Protein AF-A0AA47A054-F1 (afdb_monomer)

pLDDT: mean 79.73, std 18.85, range [37.47, 97.31]

Organism: Capnocytophaga ochracea (NCBI:txid1018)

Secondary structure (DSSP, 8-state):
--------GGG------SEEEE-HHHHHHHTHHHHHT-TTSSEEEE-TTSPEEEE--S-GGGTTSHHHHHHHHHHHHHHTGGG--PPPP-

Foldseek 3Di:
DQDQDQDPCVPVPPDQDQKDKQDPVNCVLQPVVLVQPLDQFPHWDQDPVRIIMTGNDDDSVCCPPPSNVVSVVVVCVSSVVSPDRDRDDD

Structure (mmCIF, N/CA/C/O backbone):
data_AF-A0AA47A054-F1
#
_entry.id   AF-A0AA47A054-F1
#
loop_
_atom_site.group_PDB
_atom_site.id
_atom_site.type_symbol
_atom_site.label_atom_id
_atom_site.label_alt_id
_atom_site.label_comp_id
_atom_site.label_asym_id
_atom_site.label_entity_id
_atom_site.label_seq_id
_atom_site.pdbx_PDB_ins_code
_atom_site.Cartn_x
_atom_site.Cartn_y
_atom_site.Cartn_z
_atom_site.occupancy
_atom_site.B_iso_or_equiv
_atom_site.auth_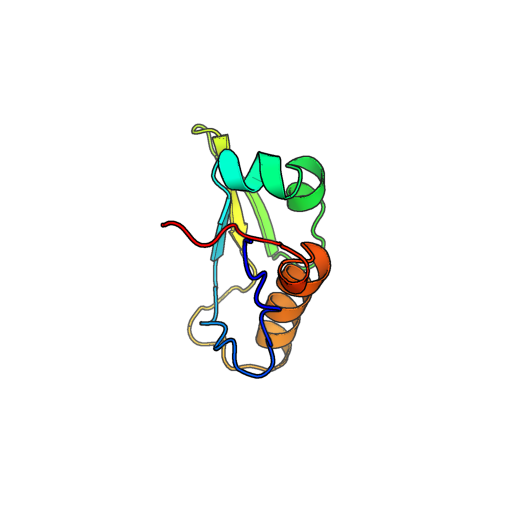seq_id
_atom_site.auth_comp_id
_atom_site.auth_asym_id
_atom_site.auth_atom_id
_atom_site.pdbx_PDB_model_num
ATOM 1 N N . MET A 1 1 ? 11.519 -5.032 33.460 1.00 37.47 1 MET A N 1
ATOM 2 C CA . MET A 1 1 ? 12.349 -4.322 32.463 1.00 37.47 1 MET A CA 1
ATOM 3 C C . MET A 1 1 ? 12.064 -4.981 31.134 1.00 37.47 1 MET A C 1
ATOM 5 O O . MET A 1 1 ? 12.368 -6.155 31.004 1.00 37.47 1 MET A O 1
ATOM 9 N N . VAL A 1 2 ? 11.390 -4.287 30.219 1.00 40.41 2 VAL A N 1
ATOM 10 C CA . VAL A 1 2 ? 11.077 -4.839 28.895 1.00 40.41 2 VAL A CA 1
ATOM 11 C C . VAL A 1 2 ? 12.264 -4.530 27.986 1.00 40.41 2 VAL A C 1
ATOM 13 O O . VAL A 1 2 ? 12.588 -3.364 27.770 1.00 40.41 2 VAL A O 1
ATOM 16 N N . GLU A 1 3 ? 12.958 -5.568 27.525 1.00 38.22 3 GLU A N 1
ATOM 17 C CA . GLU A 1 3 ? 14.035 -5.439 26.541 1.00 38.22 3 GLU A CA 1
ATOM 18 C C . GLU A 1 3 ? 13.440 -5.237 25.143 1.00 38.22 3 GLU A C 1
ATOM 20 O O . GLU A 1 3 ? 12.917 -6.163 24.515 1.00 38.22 3 GLU A O 1
ATOM 25 N N . TRP A 1 4 ? 13.544 -4.008 24.643 1.00 44.91 4 TRP A N 1
ATOM 26 C CA . TRP A 1 4 ? 13.193 -3.651 23.273 1.00 44.91 4 TRP A CA 1
ATOM 27 C C . TRP A 1 4 ? 14.311 -4.103 22.331 1.00 44.91 4 TRP A C 1
ATOM 29 O O . TRP A 1 4 ? 15.411 -3.551 22.327 1.00 44.91 4 TRP A O 1
ATOM 39 N N . ALA A 1 5 ? 14.050 -5.135 21.529 1.00 45.84 5 ALA A N 1
ATOM 40 C CA . ALA A 1 5 ? 14.981 -5.560 20.492 1.00 45.84 5 ALA A CA 1
ATOM 41 C C . ALA A 1 5 ? 14.800 -4.668 19.256 1.00 45.84 5 ALA A C 1
ATOM 43 O O . ALA A 1 5 ? 13.755 -4.727 18.607 1.00 45.84 5 ALA A O 1
ATOM 44 N N . LYS A 1 6 ? 15.823 -3.880 18.897 1.00 47.22 6 LYS A N 1
ATOM 45 C CA . LYS A 1 6 ? 15.912 -3.276 17.559 1.00 47.22 6 LYS A CA 1
ATOM 46 C C . LYS A 1 6 ? 15.842 -4.403 16.526 1.00 47.22 6 LYS A C 1
ATOM 48 O O . LYS A 1 6 ? 16.693 -5.292 16.538 1.00 47.22 6 LYS A O 1
ATOM 53 N N . ARG A 1 7 ? 14.836 -4.388 15.649 1.00 46.34 7 ARG A N 1
ATOM 54 C CA . ARG A 1 7 ? 14.799 -5.290 14.493 1.00 46.34 7 ARG A CA 1
ATOM 55 C C . ARG A 1 7 ? 15.900 -4.857 13.528 1.00 46.34 7 ARG A C 1
ATOM 57 O O . ARG A 1 7 ? 15.817 -3.785 12.943 1.00 46.34 7 ARG A O 1
ATOM 64 N N . ASP A 1 8 ? 16.941 -5.673 13.394 1.00 47.09 8 ASP A N 1
ATOM 65 C CA . ASP A 1 8 ? 17.902 -5.539 12.302 1.00 47.09 8 ASP A CA 1
ATOM 66 C C . ASP A 1 8 ? 17.250 -6.075 11.024 1.00 47.09 8 ASP A C 1
ATOM 68 O O . ASP A 1 8 ? 17.035 -7.280 10.863 1.00 47.09 8 ASP A O 1
ATOM 72 N N . LEU A 1 9 ? 16.869 -5.164 10.132 1.00 49.38 9 LEU A N 1
ATOM 73 C CA . LEU A 1 9 ? 16.197 -5.513 8.880 1.00 49.38 9 LEU A CA 1
ATOM 74 C C . LEU A 1 9 ? 17.161 -5.983 7.801 1.00 49.38 9 LEU A C 1
ATOM 76 O O . LEU A 1 9 ? 16.705 -6.395 6.735 1.00 49.38 9 LEU A O 1
ATOM 80 N N . GLY A 1 10 ? 18.468 -6.021 8.087 1.00 45.25 10 GLY A N 1
ATOM 81 C CA . GLY A 1 10 ? 19.453 -6.644 7.208 1.00 45.25 10 GLY A CA 1
ATOM 82 C C . GLY A 1 10 ? 19.124 -8.105 6.869 1.00 45.25 10 GLY A C 1
ATOM 83 O O . GLY A 1 10 ? 19.512 -8.576 5.804 1.00 45.25 10 GLY A O 1
ATOM 84 N N . ASN A 1 11 ? 18.345 -8.790 7.721 1.00 41.66 11 ASN A N 1
ATOM 85 C CA . ASN A 1 11 ? 17.893 -10.172 7.521 1.00 41.66 11 ASN A CA 1
ATOM 86 C C . ASN A 1 11 ? 16.372 -10.325 7.344 1.00 41.66 11 ASN A C 1
ATOM 88 O O . ASN A 1 11 ? 15.872 -11.454 7.360 1.00 41.66 11 ASN A O 1
ATOM 92 N N . PHE A 1 12 ? 15.607 -9.238 7.182 1.00 42.50 12 PHE A N 1
ATOM 93 C CA . PHE A 1 12 ? 14.178 -9.378 6.903 1.00 42.50 12 PHE A CA 1
ATOM 94 C C . PHE A 1 12 ? 14.009 -9.869 5.463 1.00 42.50 12 PHE A C 1
ATOM 96 O O . PHE A 1 12 ? 14.116 -9.102 4.505 1.00 42.50 12 PHE A O 1
ATOM 103 N N . ILE A 1 13 ? 13.774 -11.174 5.305 1.00 43.12 13 ILE A N 1
ATOM 104 C CA . ILE A 1 13 ? 13.430 -11.771 4.015 1.00 43.12 13 ILE A CA 1
ATOM 105 C C . ILE A 1 13 ? 12.029 -11.271 3.674 1.00 43.12 13 ILE A C 1
ATOM 107 O O . ILE A 1 13 ? 11.021 -11.874 4.044 1.00 43.12 13 ILE A O 1
ATOM 111 N N . PHE A 1 14 ? 11.968 -10.112 3.020 1.00 49.47 14 PHE A N 1
ATOM 112 C CA . PHE A 1 14 ? 10.727 -9.571 2.502 1.00 49.47 14 PHE A CA 1
ATOM 113 C C . PHE A 1 14 ? 10.248 -10.532 1.418 1.00 49.47 14 PHE A C 1
ATOM 115 O O . PHE A 1 14 ? 10.795 -10.569 0.314 1.00 49.47 14 PHE A O 1
ATOM 122 N N . TYR A 1 15 ? 9.265 -11.369 1.754 1.00 54.59 15 TYR A N 1
ATOM 123 C CA . TYR A 1 15 ? 8.620 -12.173 0.735 1.00 54.59 15 TYR A CA 1
ATOM 124 C C . TYR A 1 15 ? 7.934 -11.214 -0.225 1.00 54.59 15 TYR A C 1
ATOM 126 O O . TYR A 1 15 ? 7.207 -10.318 0.214 1.00 54.59 15 TYR A O 1
ATOM 134 N N . PRO A 1 16 ? 8.180 -11.363 -1.527 1.00 61.12 16 PRO A N 1
ATOM 135 C CA . PRO A 1 16 ? 7.663 -10.421 -2.480 1.00 61.12 16 PRO A CA 1
ATOM 136 C C . PRO A 1 16 ? 6.136 -10.348 -2.438 1.00 61.12 16 PRO A C 1
ATOM 138 O O . PRO A 1 16 ? 5.441 -11.279 -2.838 1.00 61.12 16 PRO A O 1
ATOM 141 N N . ALA A 1 17 ? 5.612 -9.213 -1.985 1.00 70.88 17 ALA A N 1
ATOM 142 C CA . ALA A 1 17 ? 4.182 -8.963 -1.953 1.00 70.88 17 ALA A CA 1
ATOM 143 C C . ALA A 1 17 ? 3.746 -8.321 -3.275 1.00 70.88 17 ALA A C 1
ATOM 145 O O . ALA A 1 17 ? 4.064 -7.167 -3.564 1.00 70.88 17 ALA A O 1
ATOM 146 N N . TYR A 1 18 ? 3.016 -9.076 -4.095 1.00 81.62 18 TYR A N 1
ATOM 147 C CA . TYR A 1 18 ? 2.332 -8.545 -5.280 1.00 81.62 18 TYR A CA 1
ATOM 148 C C . TYR A 1 18 ? 1.209 -7.564 -4.889 1.00 81.62 18 TYR A C 1
ATOM 150 O O . TYR A 1 18 ? 1.047 -6.509 -5.512 1.00 81.62 18 TYR A O 1
ATOM 158 N N . LYS A 1 19 ? 0.484 -7.900 -3.814 1.00 89.12 19 LYS A N 1
ATOM 159 C CA . LYS A 1 19 ? -0.579 -7.110 -3.186 1.00 89.12 19 LYS A CA 1
ATOM 160 C C . LYS A 1 19 ? -0.391 -7.056 -1.676 1.00 89.12 19 LYS A C 1
ATOM 162 O O . LYS A 1 19 ? 0.149 -7.992 -1.090 1.00 89.12 19 LYS A O 1
ATOM 167 N N . ILE A 1 20 ? -0.869 -5.974 -1.072 1.00 91.12 20 ILE A N 1
ATOM 168 C CA . ILE A 1 20 ? -0.927 -5.771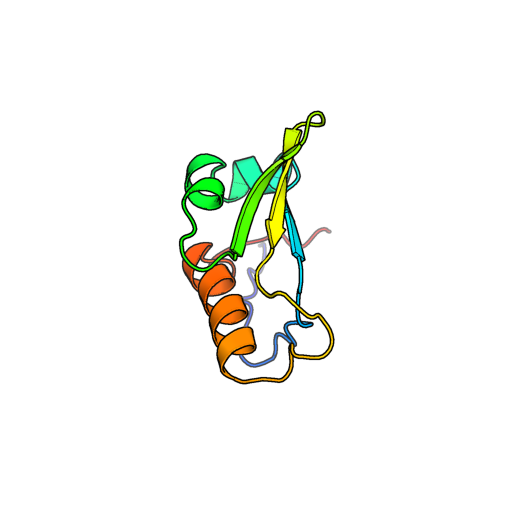 0.376 1.00 91.12 20 ILE A CA 1
ATOM 169 C C . ILE A 1 20 ? -2.361 -5.381 0.734 1.00 91.12 20 ILE A C 1
ATOM 171 O O . ILE A 1 20 ? -2.967 -4.548 0.055 1.00 91.12 20 ILE A O 1
ATOM 175 N N . TRP A 1 21 ? -2.889 -5.976 1.800 1.00 93.44 21 TRP A N 1
ATOM 176 C CA . TRP A 1 21 ? -4.170 -5.600 2.389 1.00 93.44 21 TRP A CA 1
ATOM 177 C C . TRP A 1 21 ? -3.925 -4.974 3.755 1.00 93.44 21 TRP A C 1
ATOM 179 O O . TRP A 1 21 ? -3.264 -5.573 4.602 1.00 93.44 21 TRP A O 1
ATOM 189 N N . PHE A 1 22 ? -4.471 -3.782 3.966 1.00 94.62 22 PHE A N 1
ATOM 190 C CA . PHE A 1 22 ? -4.423 -3.094 5.249 1.00 94.62 22 PHE A CA 1
ATOM 191 C C . P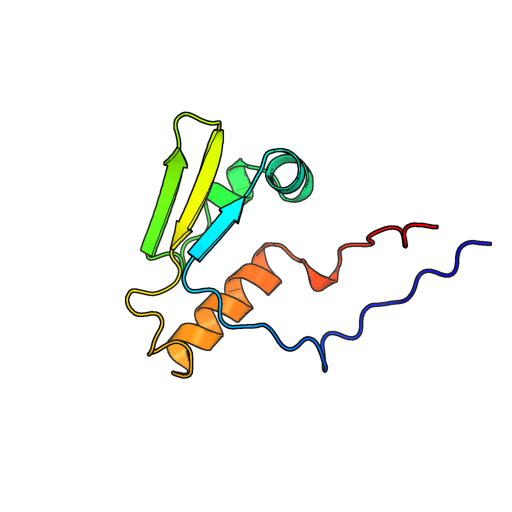HE A 1 22 ? -5.783 -3.225 5.929 1.00 94.62 22 PHE A C 1
ATOM 193 O O . PHE A 1 22 ? -6.766 -2.621 5.491 1.00 94.62 22 PHE A O 1
ATOM 200 N N . GLY A 1 23 ? -5.834 -4.040 6.983 1.00 93.81 23 GLY A N 1
ATOM 201 C CA . GLY A 1 23 ? -6.965 -4.085 7.911 1.00 93.81 23 GLY A CA 1
ATOM 202 C C . GLY A 1 23 ? -7.005 -2.853 8.816 1.00 93.81 23 GLY A C 1
ATOM 203 O O . GLY A 1 23 ? 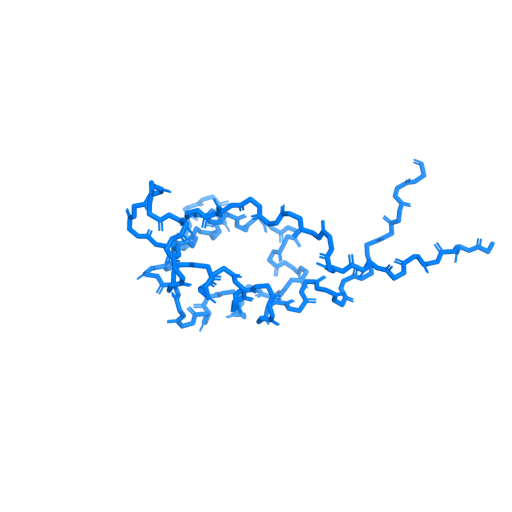-6.097 -2.025 8.775 1.00 93.81 23 GLY A O 1
ATOM 204 N N . GLU A 1 24 ? -8.048 -2.747 9.632 1.00 93.50 24 GLU A N 1
ATOM 205 C CA . GLU A 1 24 ? -8.309 -1.593 10.503 1.00 93.50 24 GLU A CA 1
ATOM 206 C C . GLU A 1 24 ? -7.119 -1.25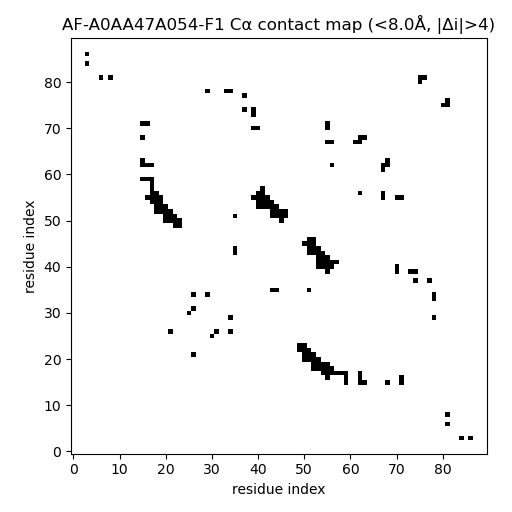7 11.416 1.00 93.50 24 GLU A C 1
ATOM 208 O O . GLU A 1 24 ? -6.598 -0.150 11.341 1.00 93.50 24 GLU A O 1
ATOM 213 N N . GLU A 1 25 ? -6.581 -2.236 12.149 1.00 90.25 25 GLU A N 1
ATOM 214 C CA . GLU A 1 25 ? -5.423 -2.038 13.040 1.00 90.25 25 GLU A CA 1
ATOM 215 C C . GLU A 1 25 ? -4.194 -1.482 12.300 1.00 90.25 25 GLU A C 1
ATOM 217 O O . GLU A 1 25 ? -3.495 -0.597 12.789 1.00 90.25 25 GLU A O 1
ATOM 222 N N . ALA A 1 26 ? -3.933 -1.965 11.081 1.00 90.31 26 ALA A N 1
ATOM 223 C CA . ALA A 1 26 ? -2.824 -1.470 10.271 1.00 90.31 26 ALA A CA 1
ATOM 224 C C . ALA A 1 26 ? -3.097 -0.049 9.748 1.00 90.31 26 ALA A C 1
ATOM 226 O O . ALA A 1 26 ? -2.178 0.762 9.642 1.00 90.31 26 ALA A O 1
ATOM 227 N N . GLN A 1 27 ? -4.352 0.268 9.421 1.00 93.38 27 GLN A N 1
ATOM 228 C CA . GLN A 1 27 ? -4.751 1.612 9.006 1.00 93.38 27 GLN A CA 1
ATOM 229 C C . GLN A 1 27 ? -4.644 2.621 10.148 1.00 93.38 27 GLN A C 1
ATOM 231 O O . GLN A 1 27 ? -4.237 3.756 9.901 1.00 93.38 27 GLN A O 1
ATOM 236 N N . GLU A 1 28 ? -4.962 2.223 11.378 1.00 92.19 28 GLU A N 1
ATOM 237 C CA . GLU A 1 28 ? -4.737 3.044 12.570 1.00 92.19 28 GLU A CA 1
ATOM 238 C C . GLU A 1 28 ? -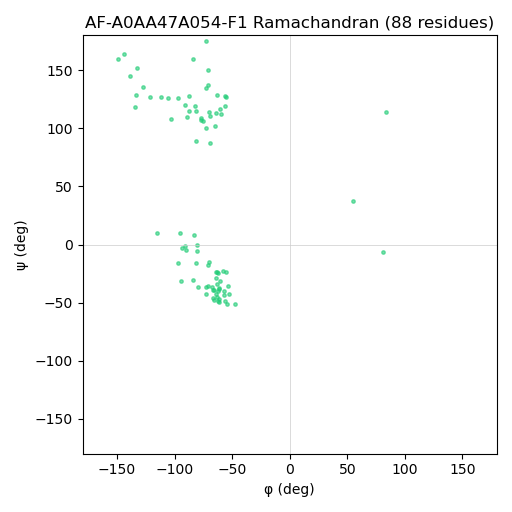3.242 3.235 12.831 1.00 92.19 28 GLU A C 1
ATOM 240 O O . GLU A 1 28 ? -2.790 4.363 13.025 1.00 92.19 28 GLU A O 1
ATOM 245 N N . LEU A 1 29 ? -2.463 2.151 12.750 1.00 89.69 29 LEU A N 1
ATOM 246 C CA . LEU A 1 29 ? -1.024 2.171 13.009 1.00 89.69 29 LEU A CA 1
ATOM 247 C C . LEU A 1 29 ? -0.259 3.079 12.039 1.00 89.69 29 LEU A C 1
ATOM 249 O O . LEU A 1 29 ? 0.602 3.854 12.452 1.00 89.69 29 LEU A O 1
ATOM 253 N N . PHE A 1 30 ? -0.546 2.970 10.742 1.00 90.94 30 PHE A N 1
ATOM 254 C CA . PHE A 1 30 ? 0.193 3.692 9.705 1.00 90.94 30 PHE A CA 1
ATOM 255 C C . PHE A 1 30 ? -0.479 4.991 9.252 1.00 90.94 30 PHE A C 1
ATOM 257 O O . PHE A 1 30 ? 0.157 5.815 8.592 1.00 90.94 30 PHE A O 1
ATOM 264 N N . GLY A 1 31 ? -1.757 5.171 9.576 1.00 94.00 31 GLY A N 1
ATOM 265 C CA . GLY A 1 31 ? -2.602 6.231 9.048 1.00 94.00 31 GLY A CA 1
ATOM 266 C C . GLY A 1 31 ? -3.200 5.867 7.687 1.00 94.00 31 GLY A C 1
ATOM 267 O O . GLY A 1 31 ? -2.503 5.807 6.671 1.00 94.00 31 GLY A O 1
ATOM 268 N N . LYS A 1 32 ? -4.528 5.713 7.649 1.00 95.19 32 LYS A N 1
ATOM 269 C CA . LYS A 1 32 ? -5.318 5.470 6.429 1.00 95.19 32 LYS A CA 1
ATOM 270 C C . LYS A 1 32 ? -4.952 6.414 5.278 1.00 95.19 32 LYS A C 1
ATOM 272 O O . LYS A 1 32 ? -4.644 5.956 4.181 1.00 95.19 32 LYS A O 1
ATOM 277 N N . GLU A 1 33 ? -4.923 7.720 5.535 1.00 96.00 33 GLU A N 1
ATOM 278 C CA . GLU A 1 33 ? -4.591 8.730 4.518 1.00 96.00 33 GLU A CA 1
ATOM 279 C C . GLU A 1 33 ? -3.174 8.562 3.962 1.00 96.00 33 GLU A C 1
ATOM 281 O O . GLU A 1 33 ? -2.957 8.691 2.757 1.00 96.00 33 GLU A O 1
ATOM 286 N N . LYS A 1 34 ? -2.210 8.205 4.820 1.00 95.25 34 LYS A N 1
ATOM 287 C CA . LYS A 1 34 ? -0.832 7.922 4.403 1.00 95.25 34 LYS A CA 1
ATOM 288 C C . LYS A 1 34 ? -0.818 6.730 3.444 1.00 95.25 34 LYS A C 1
ATOM 290 O O . LYS A 1 34 ? -0.273 6.835 2.348 1.00 95.25 34 LYS A O 1
ATOM 295 N N . ILE A 1 35 ? -1.488 5.631 3.798 1.00 95.62 35 ILE A N 1
ATOM 296 C CA . ILE A 1 35 ? -1.603 4.440 2.938 1.00 95.62 35 ILE A CA 1
ATOM 297 C C . ILE A 1 35 ? -2.205 4.802 1.571 1.00 95.62 35 ILE A C 1
ATOM 299 O O . ILE A 1 35 ? -1.634 4.438 0.542 1.00 95.62 35 ILE A O 1
ATOM 303 N N . LEU A 1 36 ? -3.320 5.544 1.547 1.00 95.69 36 LEU A N 1
ATOM 304 C CA . LEU A 1 36 ? -4.031 5.927 0.317 1.00 95.69 36 LEU A CA 1
ATOM 305 C C . LEU A 1 36 ? -3.209 6.830 -0.618 1.00 95.69 36 LEU A C 1
ATOM 307 O O . LEU A 1 36 ? -3.458 6.868 -1.824 1.00 95.69 36 LEU A O 1
ATOM 311 N N . GLN A 1 37 ? -2.218 7.548 -0.091 1.00 96.06 37 GLN A N 1
ATOM 312 C CA . GLN A 1 37 ? -1.407 8.493 -0.859 1.00 96.06 37 GLN A CA 1
ATOM 313 C C . GLN A 1 37 ? -0.138 7.881 -1.469 1.00 96.06 37 GLN A C 1
ATOM 315 O O . GLN A 1 37 ? 0.584 8.584 -2.189 1.00 96.06 37 GLN A O 1
ATOM 320 N N . PHE A 1 38 ? 0.136 6.592 -1.246 1.00 95.69 38 PHE A N 1
ATOM 321 C CA . PHE A 1 38 ? 1.352 5.948 -1.739 1.00 95.69 38 PHE A CA 1
ATOM 322 C C . PHE A 1 38 ? 1.425 5.908 -3.278 1.00 95.69 38 PHE A C 1
ATOM 324 O O . PHE A 1 38 ? 0.676 5.214 -3.960 1.00 95.69 38 PHE A O 1
ATOM 331 N N . LYS A 1 39 ? 2.381 6.648 -3.854 1.00 94.12 39 LYS A N 1
ATOM 332 C CA . LYS A 1 39 ? 2.430 6.923 -5.304 1.00 94.12 39 LYS A CA 1
ATOM 333 C C . LYS A 1 39 ? 3.032 5.821 -6.171 1.00 94.12 39 LYS A C 1
ATOM 335 O O . LYS A 1 39 ? 2.876 5.874 -7.385 1.00 94.12 39 LYS A O 1
ATOM 340 N N . LYS A 1 40 ? 3.747 4.853 -5.589 1.00 92.31 40 LYS A N 1
ATOM 341 C CA . LYS A 1 40 ? 4.404 3.782 -6.364 1.00 92.31 40 LYS A CA 1
ATOM 342 C C . LYS A 1 40 ? 3.522 2.543 -6.569 1.00 92.31 40 LYS A C 1
ATOM 344 O O . LYS A 1 40 ? 3.936 1.627 -7.282 1.00 92.31 40 LYS A O 1
ATOM 349 N N . ALA A 1 41 ? 2.333 2.506 -5.965 1.00 92.75 41 ALA A N 1
ATOM 350 C CA . ALA A 1 41 ? 1.341 1.473 -6.235 1.00 92.75 41 ALA A CA 1
ATOM 351 C C . ALA A 1 41 ? 0.724 1.650 -7.630 1.00 92.75 41 ALA A C 1
ATOM 353 O O . ALA A 1 41 ? 0.595 2.762 -8.134 1.00 92.75 41 ALA A O 1
ATOM 354 N N . ILE A 1 42 ? 0.325 0.535 -8.238 1.00 93.12 42 ILE A N 1
ATOM 355 C CA . ILE A 1 42 ? -0.430 0.518 -9.498 1.00 93.12 42 ILE A CA 1
ATOM 356 C C . ILE A 1 42 ? -1.860 0.983 -9.251 1.00 93.12 42 ILE A C 1
ATOM 358 O O . ILE A 1 42 ? -2.398 1.788 -10.005 1.00 93.12 42 ILE A O 1
ATOM 362 N N . TYR A 1 43 ? -2.456 0.503 -8.162 1.00 94.06 43 TYR A N 1
ATOM 363 C CA . TYR A 1 43 ? -3.687 1.061 -7.633 1.00 94.06 43 TYR A CA 1
ATOM 364 C C . TYR A 1 43 ? -3.751 0.903 -6.123 1.00 94.06 43 TYR A C 1
ATOM 366 O O . TYR A 1 43 ? -3.105 0.030 -5.529 1.00 94.06 43 TYR A O 1
ATOM 374 N N . ILE A 1 44 ? -4.603 1.736 -5.537 1.00 96.44 44 ILE A N 1
ATOM 375 C CA . ILE A 1 44 ? -5.046 1.641 -4.157 1.00 96.44 44 ILE A CA 1
ATOM 376 C C . ILE A 1 44 ? -6.559 1.824 -4.172 1.00 96.44 44 ILE A C 1
ATOM 378 O O . ILE A 1 44 ? -7.057 2.768 -4.788 1.00 96.44 44 ILE A O 1
ATOM 382 N N . LYS A 1 45 ? -7.291 0.911 -3.537 1.00 95.75 45 LYS A N 1
ATOM 383 C CA . LYS A 1 45 ? -8.743 1.030 -3.378 1.00 95.75 45 LYS A CA 1
ATOM 384 C C . LYS A 1 45 ? -9.169 0.599 -1.985 1.00 95.75 45 LYS A C 1
ATOM 386 O O . LYS A 1 45 ? -8.626 -0.350 -1.428 1.00 95.75 45 LYS A O 1
ATOM 391 N N . GLU A 1 46 ? -10.182 1.269 -1.465 1.00 96.12 46 GLU A N 1
ATOM 392 C CA . GLU A 1 46 ? -10.898 0.831 -0.275 1.00 96.12 46 GLU A CA 1
ATOM 393 C C . GLU A 1 46 ? -12.032 -0.113 -0.693 1.00 96.12 46 GLU A C 1
ATOM 395 O O . GLU A 1 46 ? -12.808 0.184 -1.605 1.00 96.12 46 GLU A O 1
ATOM 400 N N . LEU A 1 47 ? -12.082 -1.292 -0.081 1.00 94.62 47 LEU A N 1
ATOM 401 C CA . LEU A 1 47 ? -13.127 -2.286 -0.305 1.00 94.62 47 LEU A CA 1
ATOM 402 C C . LEU A 1 47 ? -14.354 -1.979 0.573 1.00 94.62 47 LEU A C 1
ATOM 404 O O . LEU A 1 47 ? -14.209 -1.345 1.615 1.00 94.62 47 LEU A O 1
ATOM 408 N N . PRO A 1 48 ? -15.557 -2.490 0.238 1.00 94.44 48 PRO A N 1
ATOM 409 C CA . PRO A 1 48 ? -16.765 -2.265 1.045 1.00 94.44 48 PRO A CA 1
ATOM 410 C C . PRO A 1 48 ? -16.662 -2.730 2.505 1.00 94.44 48 PRO A C 1
ATOM 412 O O . PRO A 1 48 ? -17.402 -2.253 3.355 1.00 94.44 48 PRO A O 1
ATOM 415 N N . CYS A 1 49 ? -15.752 -3.661 2.799 1.00 92.81 49 CYS A N 1
ATOM 416 C CA . CYS A 1 49 ? -15.459 -4.131 4.151 1.00 92.81 49 CYS A CA 1
ATOM 417 C C . CYS A 1 49 ? -14.468 -3.238 4.924 1.00 92.81 49 CYS A C 1
ATOM 419 O O . CYS A 1 49 ? -14.000 -3.646 5.981 1.00 92.81 49 CYS A O 1
ATOM 421 N N . GLY A 1 50 ? -14.095 -2.069 4.393 1.00 93.25 50 GLY A N 1
ATOM 422 C CA . GLY A 1 50 ? -13.157 -1.131 5.021 1.00 93.25 50 GLY A CA 1
ATOM 423 C C . GLY A 1 50 ? -11.677 -1.480 4.838 1.00 93.25 50 GLY A C 1
ATOM 424 O O . GLY A 1 50 ? -10.813 -0.687 5.192 1.00 93.25 50 GLY A O 1
ATOM 425 N N . VAL A 1 51 ? -11.347 -2.637 4.255 1.00 96.69 51 VAL A N 1
ATOM 426 C CA . VAL A 1 51 ? -9.957 -3.020 3.951 1.00 96.69 51 VAL A CA 1
ATOM 427 C C . VAL A 1 51 ? -9.422 -2.198 2.781 1.00 96.69 51 VAL A C 1
ATOM 429 O O . VAL A 1 51 ? -10.073 -2.099 1.739 1.00 96.69 51 VAL A O 1
ATOM 432 N N . ILE A 1 52 ? -8.199 -1.681 2.906 1.00 97.31 52 ILE A N 1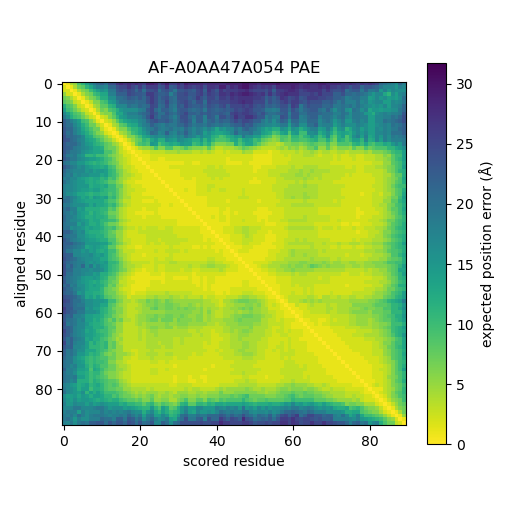
ATOM 433 C CA . ILE A 1 52 ? -7.498 -1.048 1.784 1.00 97.31 52 ILE A CA 1
ATOM 434 C C . ILE A 1 52 ? -6.671 -2.104 1.055 1.00 97.31 52 ILE A C 1
ATOM 436 O O . ILE A 1 52 ? -5.777 -2.719 1.636 1.00 97.31 52 ILE A O 1
ATOM 440 N N . GLU A 1 53 ? -6.956 -2.300 -0.228 1.00 95.88 53 GLU A N 1
ATOM 441 C CA . GLU A 1 53 ? -6.167 -3.138 -1.127 1.00 95.88 53 GLU A CA 1
ATOM 442 C C . GLU A 1 53 ? -5.198 -2.270 -1.935 1.00 95.88 53 GLU A C 1
ATOM 444 O O . GLU A 1 53 ? -5.609 -1.335 -2.630 1.00 95.88 53 GLU A O 1
ATOM 449 N N . MET A 1 54 ? -3.916 -2.624 -1.886 1.00 95.31 54 MET A N 1
ATOM 450 C CA . MET A 1 54 ? -2.842 -1.988 -2.641 1.00 95.31 54 MET A CA 1
ATOM 451 C C . MET A 1 54 ? -2.148 -3.019 -3.532 1.00 95.31 54 MET A C 1
ATOM 453 O O . MET A 1 54 ? -1.677 -4.046 -3.041 1.00 95.31 54 MET A O 1
ATOM 457 N N . GLN A 1 55 ? -2.032 -2.738 -4.831 1.00 93.06 55 GLN A N 1
ATOM 458 C CA . GLN A 1 55 ? -1.257 -3.567 -5.761 1.00 93.06 55 GLN A CA 1
ATOM 459 C C . GLN A 1 55 ? 0.059 -2.876 -6.129 1.00 93.06 55 GLN A C 1
ATOM 461 O O . GLN A 1 55 ? 0.062 -1.739 -6.602 1.00 93.06 55 GLN A O 1
ATOM 466 N N . LEU A 1 56 ? 1.184 -3.568 -5.937 1.00 91.06 56 LEU A N 1
ATOM 467 C CA . LEU A 1 56 ? 2.526 -3.018 -6.176 1.00 91.06 56 LEU A CA 1
ATOM 468 C C . LEU A 1 56 ? 3.062 -3.341 -7.577 1.00 91.06 56 LEU A C 1
ATOM 470 O O . LEU A 1 56 ? 3.812 -2.557 -8.160 1.00 91.06 56 LEU A O 1
ATOM 474 N N . MET A 1 57 ? 2.676 -4.484 -8.137 1.00 88.94 57 MET A N 1
ATOM 475 C CA . MET A 1 57 ? 3.146 -4.956 -9.443 1.00 88.94 57 MET A CA 1
ATOM 476 C C . MET A 1 57 ? 2.040 -5.674 -10.204 1.00 88.94 57 MET A C 1
ATOM 478 O O . MET A 1 57 ? 1.041 -6.044 -9.607 1.00 88.94 57 MET A O 1
ATOM 482 N N . ASP A 1 58 ? 2.204 -5.860 -11.512 1.00 85.38 58 ASP A N 1
ATOM 483 C CA . ASP A 1 58 ? 1.186 -6.498 -12.360 1.00 85.38 58 ASP A CA 1
ATOM 484 C C . ASP A 1 58 ? 1.247 -8.026 -12.344 1.00 85.38 58 ASP A C 1
ATOM 486 O O . ASP A 1 58 ? 0.223 -8.687 -12.483 1.00 85.38 58 ASP A O 1
ATOM 490 N N . ASP A 1 59 ? 2.439 -8.590 -12.152 1.00 86.00 59 ASP A N 1
ATOM 491 C CA . ASP A 1 59 ? 2.691 -10.024 -12.269 1.00 86.00 59 ASP A CA 1
ATOM 492 C C . ASP A 1 59 ? 3.527 -10.515 -11.086 1.00 86.00 59 ASP A C 1
ATOM 494 O O . ASP A 1 59 ? 4.671 -10.094 -10.891 1.00 86.00 59 ASP A O 1
ATOM 498 N N . ILE A 1 60 ? 2.950 -11.428 -10.307 1.00 83.81 60 ILE A N 1
ATOM 499 C CA . ILE A 1 60 ? 3.592 -12.034 -9.139 1.00 83.81 60 ILE A CA 1
ATOM 500 C C . ILE A 1 60 ? 4.873 -12.795 -9.505 1.00 83.81 60 ILE A C 1
ATOM 502 O O . ILE A 1 60 ? 5.836 -12.787 -8.737 1.00 83.81 60 ILE A O 1
ATOM 506 N N . ASN A 1 61 ? 4.946 -13.374 -10.708 1.00 85.12 61 ASN A N 1
ATOM 507 C CA . ASN A 1 61 ? 6.120 -14.126 -11.161 1.00 85.12 61 ASN A CA 1
ATOM 508 C C . ASN A 1 61 ? 7.320 -13.215 -11.441 1.00 85.12 61 ASN A C 1
ATOM 510 O O . ASN A 1 61 ? 8.461 -13.672 -11.489 1.00 85.12 61 ASN A O 1
ATOM 514 N N . LYS A 1 62 ? 7.079 -11.910 -11.598 1.00 84.25 62 LYS A N 1
ATOM 515 C CA . LYS A 1 62 ? 8.098 -10.897 -11.888 1.00 84.25 62 LYS A CA 1
ATOM 516 C C . LYS A 1 62 ? 8.610 -10.189 -10.643 1.00 84.25 62 LYS A C 1
ATOM 518 O O . LYS A 1 62 ? 9.337 -9.204 -10.753 1.00 84.25 62 LYS A O 1
ATOM 523 N N . CYS A 1 63 ? 8.259 -10.661 -9.455 1.00 81.44 63 CYS A N 1
ATOM 524 C CA . CYS A 1 63 ? 8.669 -10.017 -8.216 1.00 81.44 63 CYS A CA 1
ATOM 525 C C . CYS A 1 63 ? 10.189 -9.977 -7.985 1.00 81.44 63 CYS A C 1
ATOM 527 O O . CYS A 1 63 ? 10.683 -9.085 -7.302 1.00 81.44 63 CYS A O 1
ATOM 529 N N . HIS A 1 64 ? 10.928 -10.909 -8.589 1.00 81.38 64 HIS A N 1
ATOM 530 C CA . HIS A 1 64 ? 12.387 -10.967 -8.551 1.00 81.38 64 HIS A CA 1
ATOM 531 C C . HIS A 1 64 ? 13.059 -9.844 -9.359 1.00 81.38 64 HIS A C 1
ATOM 533 O O . HIS A 1 64 ? 14.256 -9.618 -9.204 1.00 81.38 64 HIS A O 1
ATOM 539 N N . LEU A 1 65 ? 12.321 -9.151 -10.235 1.00 85.75 65 LEU A N 1
ATOM 540 C CA . LEU A 1 65 ? 12.888 -8.091 -11.061 1.00 85.75 65 LEU A CA 1
ATOM 541 C C . LEU A 1 65 ? 13.218 -6.857 -10.200 1.00 85.75 65 LEU A C 1
ATOM 543 O O . LEU A 1 65 ? 12.380 -6.456 -9.385 1.00 85.75 65 LEU A O 1
ATOM 547 N N . PRO A 1 66 ? 14.382 -6.205 -10.404 1.00 85.00 66 PRO A N 1
ATOM 548 C CA . PRO A 1 66 ? 14.847 -5.114 -9.541 1.00 85.00 66 PRO A CA 1
ATOM 549 C C . PRO A 1 66 ? 13.826 -3.990 -9.335 1.00 85.00 66 PRO A C 1
ATOM 551 O O . PRO A 1 66 ? 13.588 -3.568 -8.209 1.00 85.00 66 PRO A O 1
ATOM 554 N N . TYR A 1 67 ? 13.131 -3.569 -10.394 1.00 85.50 67 TYR A N 1
ATOM 555 C CA . TYR A 1 67 ? 12.132 -2.499 -10.307 1.00 85.50 67 TYR A CA 1
ATOM 556 C C . TYR A 1 67 ? 10.923 -2.862 -9.421 1.00 85.50 67 TYR A C 1
ATOM 558 O O . TYR A 1 67 ? 10.299 -1.983 -8.830 1.00 85.50 67 TYR A O 1
ATOM 566 N N . ASN A 1 68 ? 10.570 -4.147 -9.305 1.00 87.00 68 ASN A N 1
ATOM 567 C CA . ASN A 1 68 ? 9.497 -4.603 -8.418 1.00 87.00 68 ASN A CA 1
ATOM 568 C C . ASN A 1 68 ? 9.978 -4.697 -6.967 1.00 87.00 68 ASN A C 1
ATOM 570 O O . ASN A 1 68 ? 9.233 -4.341 -6.052 1.00 87.00 68 ASN A O 1
ATOM 574 N N . GLN A 1 69 ? 11.234 -5.101 -6.757 1.00 84.25 69 GLN A N 1
ATOM 575 C CA . GLN A 1 69 ? 11.872 -5.060 -5.441 1.00 84.25 69 GLN A CA 1
ATOM 576 C C . GLN A 1 69 ? 11.979 -3.621 -4.918 1.00 84.25 69 GLN A C 1
ATOM 578 O O . GLN A 1 69 ? 11.711 -3.372 -3.747 1.00 84.25 69 GLN A O 1
ATOM 583 N N . GLU A 1 70 ? 12.294 -2.650 -5.779 1.00 86.19 70 GLU A N 1
ATOM 584 C CA . GLU A 1 70 ? 12.317 -1.226 -5.414 1.00 86.19 70 GLU A CA 1
ATOM 585 C C . GLU A 1 70 ? 10.951 -0.707 -4.953 1.00 86.19 70 GLU A C 1
ATOM 587 O O . GLU A 1 70 ? 10.880 0.091 -4.018 1.00 86.19 70 GLU A O 1
ATOM 592 N N . LYS A 1 71 ? 9.852 -1.158 -5.569 1.00 86.06 71 LYS A N 1
ATOM 593 C CA . LYS A 1 71 ? 8.499 -0.790 -5.122 1.00 86.06 71 LYS A CA 1
ATOM 594 C C . LYS A 1 71 ? 8.165 -1.369 -3.749 1.00 86.06 71 LYS A C 1
ATOM 596 O O . LYS A 1 71 ? 7.546 -0.677 -2.945 1.00 86.06 71 LYS A O 1
ATOM 601 N N . GLN A 1 72 ? 8.590 -2.603 -3.477 1.00 85.00 72 GLN A N 1
ATOM 602 C CA . GLN A 1 72 ? 8.421 -3.231 -2.164 1.00 85.00 72 GLN A CA 1
ATOM 603 C C . GLN A 1 72 ? 9.242 -2.512 -1.093 1.00 85.00 72 GLN A C 1
ATOM 605 O O . GLN A 1 72 ? 8.699 -2.134 -0.063 1.00 85.00 72 GLN A O 1
ATOM 610 N N . LYS A 1 73 ? 10.520 -2.231 -1.361 1.00 86.31 73 LYS A N 1
ATOM 611 C CA . LYS A 1 73 ? 11.359 -1.442 -0.447 1.00 86.31 73 LYS A CA 1
ATOM 612 C C . LYS A 1 73 ? 10.747 -0.072 -0.175 1.00 86.31 73 LYS A C 1
ATOM 614 O O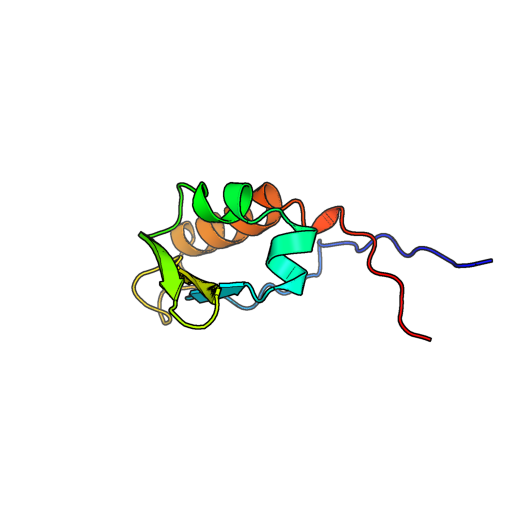 . LYS A 1 73 ? 10.640 0.342 0.971 1.00 86.31 73 LYS A O 1
ATOM 619 N N . ALA A 1 74 ? 10.244 0.586 -1.217 1.00 90.31 74 ALA A N 1
ATOM 620 C CA . ALA A 1 74 ? 9.666 1.910 -1.072 1.00 90.31 74 ALA A CA 1
ATOM 621 C C . ALA A 1 74 ? 8.424 1.946 -0.172 1.00 90.31 74 ALA A C 1
ATOM 623 O O . ALA A 1 74 ? 8.232 2.951 0.501 1.00 90.31 74 ALA A O 1
ATOM 624 N N . ILE A 1 75 ? 7.577 0.906 -0.145 1.00 90.44 75 ILE A N 1
ATOM 625 C CA . ILE A 1 75 ? 6.438 0.890 0.789 1.00 90.44 75 ILE A CA 1
ATOM 626 C C . ILE A 1 75 ? 6.901 0.647 2.232 1.00 90.44 75 ILE A C 1
ATOM 628 O O . ILE A 1 75 ? 6.373 1.279 3.142 1.00 90.44 75 ILE A O 1
ATOM 632 N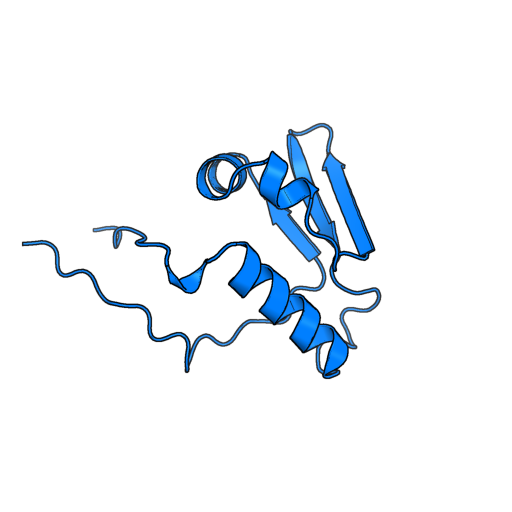 N . VAL A 1 76 ? 7.919 -0.194 2.443 1.00 87.31 76 VAL A N 1
ATOM 633 C CA . VAL A 1 76 ? 8.520 -0.442 3.768 1.00 87.31 76 VAL A CA 1
ATOM 634 C C . VAL A 1 76 ? 9.105 0.843 4.344 1.00 87.31 76 VAL A C 1
ATOM 636 O O . VAL A 1 76 ? 8.782 1.222 5.470 1.00 87.31 76 VAL A O 1
ATOM 639 N N . GLU A 1 77 ? 9.901 1.545 3.538 1.00 89.19 77 GLU A N 1
ATOM 640 C CA . GLU A 1 77 ? 10.497 2.833 3.893 1.00 89.19 77 GLU A CA 1
ATOM 641 C C . GLU A 1 77 ? 9.421 3.899 4.126 1.00 89.19 77 GLU A C 1
ATOM 643 O O . GLU A 1 77 ? 9.465 4.622 5.119 1.00 89.19 77 GLU A O 1
ATOM 648 N N . TYR A 1 78 ? 8.426 3.980 3.238 1.00 93.25 78 TYR A N 1
ATOM 649 C CA . TYR A 1 78 ? 7.359 4.978 3.315 1.00 93.25 78 TYR A CA 1
ATOM 650 C C . TYR A 1 78 ? 6.496 4.822 4.569 1.00 93.25 78 TYR A C 1
ATOM 652 O O . TYR A 1 78 ? 6.153 5.813 5.218 1.00 93.25 78 TYR A O 1
ATOM 660 N N . LEU A 1 79 ? 6.150 3.585 4.925 1.00 90.38 79 LEU A N 1
ATOM 661 C CA . LEU A 1 79 ? 5.395 3.278 6.138 1.00 90.38 79 LEU A CA 1
ATOM 662 C C . LEU A 1 79 ? 6.270 3.253 7.392 1.00 90.38 79 LEU A C 1
ATOM 664 O O . LEU A 1 79 ? 5.731 3.158 8.488 1.00 90.38 79 LEU A O 1
ATOM 668 N N . GLU A 1 80 ? 7.589 3.389 7.237 1.00 88.75 80 GLU A N 1
ATOM 669 C CA . GLU A 1 80 ? 8.563 3.375 8.327 1.00 88.75 80 GLU A CA 1
ATOM 670 C C . GLU A 1 80 ? 8.446 2.113 9.193 1.00 88.75 80 GLU A C 1
ATOM 672 O O . GLU A 1 80 ? 8.614 2.166 10.410 1.00 88.75 80 GLU A O 1
ATOM 677 N N . ILE A 1 81 ? 8.167 0.967 8.556 1.00 82.88 81 ILE A N 1
ATOM 678 C CA . ILE A 1 81 ? 7.940 -0.326 9.232 1.00 82.88 81 ILE A CA 1
ATOM 679 C C . ILE A 1 81 ? 9.107 -0.664 10.164 1.00 82.88 81 ILE A C 1
ATOM 681 O O . ILE A 1 81 ? 8.923 -1.188 11.259 1.00 82.88 81 ILE A O 1
ATOM 685 N N . ASP A 1 82 ? 10.308 -0.296 9.743 1.00 76.12 82 ASP A N 1
ATOM 686 C CA . ASP A 1 82 ? 11.568 -0.520 10.437 1.00 76.12 82 ASP A CA 1
ATOM 687 C C . ASP A 1 82 ? 11.661 0.189 11.793 1.00 76.12 82 ASP A C 1
ATOM 689 O O . ASP A 1 82 ? 12.421 -0.222 12.670 1.00 76.12 82 ASP A O 1
ATOM 693 N N . LYS A 1 83 ? 10.881 1.259 11.966 1.00 80.38 83 LYS A N 1
ATOM 694 C CA . LYS A 1 83 ? 10.803 2.048 13.198 1.00 80.38 83 LYS A CA 1
ATOM 695 C C . LYS A 1 83 ? 9.673 1.585 14.116 1.00 80.38 83 LYS A C 1
ATOM 697 O O . LYS A 1 83 ? 9.529 2.139 15.202 1.00 80.38 83 LYS A O 1
ATOM 702 N N . LEU A 1 84 ? 8.865 0.607 13.698 1.00 75.06 84 LEU A N 1
ATOM 703 C CA . LEU A 1 84 ? 7.779 0.098 14.525 1.00 75.06 84 LEU A CA 1
ATOM 704 C C . LEU A 1 84 ? 8.328 -0.695 15.709 1.00 75.06 84 LEU A C 1
ATOM 706 O O . LEU A 1 84 ? 8.868 -1.795 15.565 1.00 75.06 84 LEU A O 1
ATOM 710 N N . GLU A 1 85 ? 8.101 -0.160 16.900 1.00 69.25 85 GLU A N 1
ATOM 711 C CA . GLU A 1 85 ? 8.280 -0.880 18.152 1.00 69.25 85 GLU A CA 1
ATOM 712 C C . GLU A 1 85 ? 7.038 -1.738 18.402 1.00 69.25 85 GLU A C 1
ATOM 714 O O . GLU A 1 85 ? 6.057 -1.303 19.000 1.00 69.25 85 GLU A O 1
ATOM 719 N N . ILE A 1 86 ? 7.052 -2.970 17.891 1.00 62.88 86 ILE A N 1
ATOM 720 C CA . ILE A 1 86 ? 5.987 -3.933 18.181 1.00 62.88 86 ILE A CA 1
ATOM 721 C C . ILE A 1 86 ? 6.308 -4.566 19.540 1.00 62.88 86 ILE A C 1
ATOM 723 O O . ILE A 1 86 ? 7.374 -5.188 19.657 1.00 62.88 86 ILE A O 1
ATOM 727 N N . PRO A 1 87 ? 5.442 -4.435 20.564 1.00 51.91 87 PRO A N 1
ATOM 728 C CA . PRO A 1 87 ? 5.641 -5.142 21.819 1.00 51.91 87 PRO A CA 1
ATOM 729 C C . PRO A 1 87 ? 5.748 -6.639 21.519 1.00 51.91 87 PRO A C 1
ATOM 731 O O . PRO A 1 87 ? 4.920 -7.208 20.805 1.00 51.91 87 PRO A O 1
ATOM 734 N N . LYS A 1 88 ? 6.812 -7.282 22.015 1.00 50.12 88 LYS A N 1
ATOM 735 C CA . LYS A 1 88 ? 6.886 -8.744 21.990 1.00 50.12 88 LYS A CA 1
ATOM 736 C C . LYS A 1 88 ? 5.703 -9.241 22.817 1.00 50.12 88 LYS A C 1
ATOM 738 O O . LYS A 1 88 ? 5.629 -8.915 23.996 1.00 50.12 88 LYS A O 1
ATOM 743 N N . TYR A 1 89 ? 4.779 -9.961 22.188 1.00 55.09 89 TYR A N 1
ATOM 744 C CA . TYR A 1 89 ? 3.744 -10.684 22.916 1.00 55.09 89 TYR A CA 1
ATOM 745 C C . TYR A 1 89 ? 4.432 -11.612 23.932 1.00 55.09 89 TYR A C 1
ATOM 747 O O . TYR A 1 89 ? 5.365 -12.327 23.554 1.00 55.09 89 TYR A O 1
ATOM 755 N N . GLU A 1 90 ? 4.023 -11.514 25.202 1.00 42.75 90 GLU A N 1
ATOM 756 C CA . GLU A 1 90 ? 4.391 -12.450 26.278 1.00 42.75 90 GLU A CA 1
ATOM 757 C C . GLU A 1 90 ? 3.732 -13.819 26.073 1.00 42.75 90 GLU A C 1
ATOM 759 O O . GLU A 1 90 ? 2.567 -13.856 25.609 1.00 42.75 90 GLU A O 1
#

Mean predicted aligned error: 8.22 Å

Radius of gyration: 14.39 Å; Cα contacts (8 Å, |Δi|>4): 95; chains: 1; bounding box: 36×23×45 Å

Solvent-accessible surface area (backbone atoms only — not comparable to full-atom values): 5757 Å² total; per-residue (Å²): 136,85,84,82,75,81,73,72,64,94,72,61,81,74,71,77,63,39,58,50,76,38,47,67,70,53,28,66,74,62,35,53,69,56,63,71,62,54,80,72,42,80,46,71,48,76,44,98,87,69,34,34,43,34,32,52,53,95,49,69,90,51,42,85,40,68,74,46,42,50,45,53,51,48,52,43,61,73,64,39,56,81,74,60,83,70,79,79,82,130

Nearest PDB structures (foldseek):
  6yam-assembly1_A  TM=3.168E-01  e=1.140E+00  Oryctolagus cuniculus
  8kg8-assembly1_M  TM=4.603E-01  e=8.751E+00  Saccharomyces cerevisiae S288C
  5aa0-assembly1_BZ  TM=3.294E-01  e=8.751E+00  Thermus thermophilus HB8

Sequence (90 aa):
MVEWAKRDLGNFIFYPAYKIWFGEEAQELFGKEKILQFKKAIYIKELPCGVIEMQLMDDINKCHLPYNQEKQKAIVEYLEIDKLEIPKYE